Protein AF-A0AAD9G8E6-F1 (afdb_monomer_lite)

InterPro domains:
  IPR036691 Endonuclease/exonuclease/phosphatase superfamily [G3DSA:3.60.10.10] (3-146)
  IPR036691 Endonuclease/exonuclease/phosphatase superfamily [SSF56219] (20-144)
  IPR046985 Inositol 5-phosphatase [PTHR11200] (14-145)

Radius of gyration: 18.66 Å; chains: 1; bounding box: 49×34×52 Å

pLDDT: mean 82.22, std 15.63, range [43.19, 97.56]

Foldseek 3Di:
DVVCCVPPPVNVQKDFFDEDPQAFQFAQFDFPFDDDQLLLDNVLPVPPPCSCVSTYDQWDQDPVVVVRDIDGDDRHNPDGDIDGDPPPDPQRPQKAWDKDQCCPCSHPDDDDDSRDIGGPWYFPRGPHRRHSGTDIDTDIHGDDDD

Organism: NCBI:txid4793

Structure (mmCIF, N/CA/C/O backbone):
data_AF-A0AAD9G8E6-F1
#
_entry.id   AF-A0AAD9G8E6-F1
#
loop_
_atom_site.group_PDB
_atom_site.id
_atom_site.type_symbol
_atom_site.label_atom_id
_atom_site.label_alt_id
_atom_site.label_comp_id
_atom_site.label_asym_id
_atom_site.label_entity_id
_atom_site.label_seq_id
_atom_site.pdbx_PDB_ins_code
_atom_site.Cartn_x
_atom_site.Cartn_y
_atom_site.Cartn_z
_atom_site.occupancy
_atom_site.B_iso_or_equiv
_atom_site.auth_seq_id
_atom_site.auth_comp_id
_atom_site.auth_asym_id
_atom_site.auth_atom_id
_atom_site.pdbx_PDB_model_num
ATOM 1 N N . MET A 1 1 ? 8.616 7.739 4.481 1.00 86.00 1 MET A N 1
ATOM 2 C CA . MET A 1 1 ? 9.047 6.831 3.394 1.00 86.00 1 MET A CA 1
ATOM 3 C C . MET A 1 1 ? 9.853 7.534 2.328 1.00 86.00 1 MET A C 1
ATOM 5 O O . MET A 1 1 ? 10.948 7.063 2.104 1.00 86.00 1 MET A O 1
ATOM 9 N N . ALA A 1 2 ? 9.382 8.614 1.686 1.00 86.81 2 ALA A N 1
ATOM 10 C CA . ALA A 1 2 ? 10.257 9.392 0.793 1.00 86.81 2 ALA A CA 1
ATOM 11 C C . ALA A 1 2 ? 11.537 9.817 1.538 1.00 86.81 2 ALA A C 1
ATOM 13 O O . ALA A 1 2 ? 12.636 9.470 1.122 1.00 86.81 2 ALA A O 1
ATOM 14 N N . ASP A 1 3 ? 11.360 10.372 2.738 1.00 90.06 3 ASP A N 1
ATOM 15 C CA . ASP A 1 3 ? 12.468 10.718 3.630 1.00 90.06 3 ASP A CA 1
ATOM 16 C C . ASP A 1 3 ? 13.305 9.496 4.037 1.00 90.06 3 ASP A C 1
ATOM 18 O O . ASP A 1 3 ? 14.522 9.586 4.134 1.00 90.06 3 ASP A O 1
ATOM 22 N N . ASP A 1 4 ? 12.684 8.334 4.258 1.00 90.75 4 ASP A N 1
ATOM 23 C CA . ASP A 1 4 ? 13.408 7.121 4.659 1.00 90.75 4 ASP A CA 1
ATOM 24 C C . ASP A 1 4 ? 14.254 6.566 3.503 1.00 90.75 4 ASP A C 1
ATOM 26 O O . ASP A 1 4 ? 15.364 6.099 3.733 1.00 90.75 4 ASP A O 1
ATOM 30 N N . LEU A 1 5 ? 13.758 6.640 2.262 1.00 92.00 5 LEU A N 1
ATOM 31 C CA . LEU A 1 5 ? 14.514 6.270 1.062 1.00 92.00 5 LEU A CA 1
ATOM 32 C C . LEU A 1 5 ? 15.760 7.150 0.906 1.00 92.00 5 LEU A C 1
ATOM 34 O O . LEU A 1 5 ? 16.806 6.660 0.501 1.00 92.00 5 LEU A 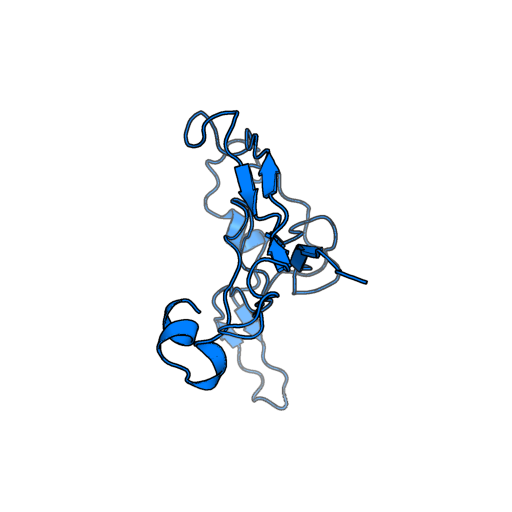O 1
ATOM 38 N N . GLU A 1 6 ? 15.676 8.429 1.264 1.00 92.12 6 GLU A N 1
ATOM 39 C CA . GLU A 1 6 ? 16.810 9.354 1.201 1.00 92.12 6 GLU A CA 1
ATOM 40 C C . GLU A 1 6 ? 17.789 9.167 2.375 1.00 92.12 6 GLU A C 1
ATOM 42 O O . GLU A 1 6 ? 19.016 9.149 2.204 1.00 92.12 6 GLU A O 1
ATOM 47 N N . ASN A 1 7 ? 17.259 8.987 3.586 1.00 94.19 7 ASN A N 1
ATOM 48 C CA . ASN A 1 7 ? 18.040 9.108 4.815 1.00 94.19 7 ASN A CA 1
ATOM 49 C C . ASN A 1 7 ? 18.499 7.772 5.406 1.00 94.19 7 ASN A C 1
ATOM 51 O O . ASN A 1 7 ? 19.506 7.747 6.112 1.00 94.19 7 ASN A O 1
ATOM 55 N N . VAL A 1 8 ? 17.831 6.654 5.110 1.00 94.12 8 VAL A N 1
ATOM 56 C CA . VAL A 1 8 ? 18.218 5.330 5.619 1.00 94.12 8 VAL A CA 1
ATOM 57 C C . VAL A 1 8 ? 19.167 4.666 4.616 1.00 94.12 8 VAL A C 1
ATOM 59 O O . VAL A 1 8 ? 18.728 4.292 3.527 1.00 94.12 8 VAL A O 1
ATOM 62 N N . PRO A 1 9 ? 20.458 4.448 4.948 1.00 90.88 9 PRO A N 1
ATOM 63 C CA . PRO A 1 9 ? 21.450 3.975 3.977 1.00 90.88 9 PRO A CA 1
ATOM 64 C C . PRO A 1 9 ? 21.063 2.678 3.257 1.00 90.88 9 PRO A C 1
ATOM 66 O O . PRO A 1 9 ? 21.278 2.555 2.055 1.00 90.88 9 PRO A O 1
ATOM 69 N N . GLY A 1 10 ? 20.436 1.734 3.968 1.00 89.94 10 GLY A N 1
ATOM 70 C CA . GLY A 1 10 ? 19.982 0.464 3.393 1.00 89.94 10 GLY A CA 1
ATOM 71 C C . GLY A 1 10 ? 18.804 0.583 2.419 1.00 89.94 10 GLY A C 1
ATOM 72 O O . GLY A 1 10 ? 18.538 -0.361 1.682 1.00 89.94 10 GLY A O 1
ATOM 73 N N . LEU A 1 11 ? 18.109 1.724 2.393 1.00 91.88 11 LEU A N 1
ATOM 74 C CA . LEU A 1 11 ? 16.921 1.949 1.568 1.00 91.88 11 LEU A CA 1
ATOM 75 C C . LEU A 1 11 ? 17.176 2.836 0.345 1.00 91.88 11 LEU A C 1
ATOM 77 O O . LEU A 1 11 ? 16.356 2.834 -0.565 1.00 91.88 11 LEU A O 1
ATOM 81 N N . ARG A 1 12 ? 18.330 3.508 0.259 1.00 89.94 12 ARG A N 1
ATOM 82 C CA . ARG A 1 12 ? 18.684 4.419 -0.851 1.00 89.94 12 ARG A CA 1
ATOM 83 C C . ARG A 1 12 ? 18.646 3.796 -2.240 1.00 89.94 12 ARG A C 1
ATOM 85 O O . ARG A 1 12 ? 18.444 4.494 -3.225 1.00 89.94 12 ARG A O 1
ATOM 92 N N . MET A 1 13 ? 18.856 2.486 -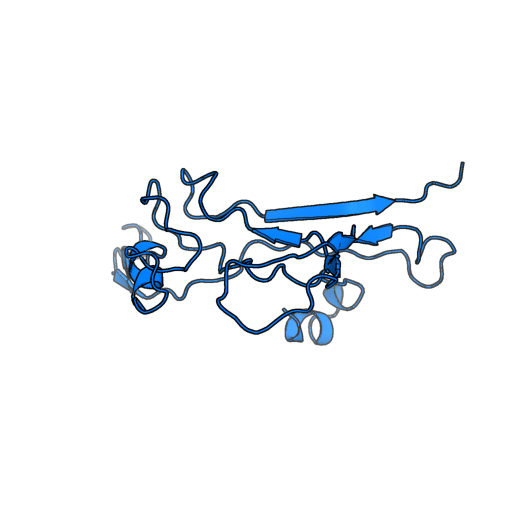2.320 1.00 88.88 13 MET A N 1
ATOM 93 C CA . MET A 1 13 ? 18.856 1.754 -3.589 1.00 88.88 13 MET A CA 1
ATOM 94 C C . MET A 1 13 ? 17.454 1.302 -4.012 1.00 88.88 13 MET A C 1
ATOM 96 O O . MET A 1 13 ? 17.278 0.807 -5.124 1.00 88.88 13 MET A O 1
ATOM 100 N N . PHE A 1 14 ? 16.469 1.427 -3.123 1.00 92.69 14 PHE A N 1
ATOM 101 C CA . PHE A 1 14 ? 15.096 1.026 -3.371 1.00 92.69 14 PHE A CA 1
ATOM 102 C C . PHE A 1 14 ? 14.275 2.185 -3.919 1.00 92.69 14 PHE A C 1
ATOM 104 O O . PHE A 1 14 ? 14.504 3.355 -3.630 1.00 92.69 14 PHE A O 1
ATOM 111 N N . ARG A 1 15 ? 13.269 1.825 -4.704 1.00 92.81 15 ARG A N 1
ATOM 112 C CA . ARG A 1 15 ? 12.233 2.715 -5.205 1.00 92.81 15 ARG A CA 1
ATOM 113 C C . ARG A 1 15 ? 10.897 2.215 -4.690 1.00 92.81 15 ARG A C 1
ATOM 115 O O . ARG A 1 15 ? 10.682 1.010 -4.555 1.00 92.81 15 ARG A O 1
ATOM 122 N N . GLU A 1 16 ? 10.000 3.144 -4.402 1.00 95.81 16 GLU A N 1
ATOM 123 C CA . GLU A 1 16 ? 8.602 2.823 -4.154 1.00 95.81 16 GLU A CA 1
ATOM 124 C C . GLU A 1 16 ? 7.783 3.255 -5.377 1.00 95.81 16 GLU A C 1
ATOM 126 O O . GLU A 1 16 ? 7.946 4.397 -5.815 1.00 95.81 16 GLU A O 1
ATOM 131 N N . PRO A 1 17 ? 6.912 2.389 -5.925 1.00 95.69 17 PRO A N 1
ATOM 132 C CA . PRO A 1 17 ? 5.999 2.783 -6.989 1.00 95.69 17 PRO A CA 1
ATOM 133 C C . PRO A 1 17 ? 5.084 3.940 -6.567 1.00 95.69 17 PRO A C 1
ATOM 135 O O . PRO A 1 17 ? 4.769 4.124 -5.381 1.00 95.69 17 PRO A O 1
ATOM 138 N N . ALA A 1 18 ? 4.597 4.703 -7.542 1.00 92.69 18 ALA A N 1
ATOM 139 C CA . ALA A 1 18 ? 3.594 5.725 -7.298 1.00 92.69 18 ALA A CA 1
ATOM 140 C C . ALA A 1 18 ? 2.297 5.070 -6.803 1.00 92.69 18 ALA A C 1
ATOM 142 O O . ALA A 1 18 ? 1.754 4.150 -7.406 1.00 92.69 18 ALA A O 1
ATOM 143 N N . LYS A 1 19 ? 1.775 5.535 -5.670 1.00 91.44 19 LYS A N 1
ATOM 144 C CA . LYS A 1 19 ? 0.532 4.991 -5.115 1.00 91.44 19 LYS A CA 1
ATOM 145 C C . LYS A 1 19 ? -0.656 5.327 -6.014 1.00 91.44 19 LYS A C 1
ATOM 147 O O . LYS A 1 19 ? -0.796 6.473 -6.447 1.00 91.44 19 LYS A O 1
ATOM 152 N N . TRP A 1 20 ? -1.553 4.360 -6.208 1.00 88.50 20 TRP A N 1
ATOM 153 C CA . TRP A 1 20 ? -2.840 4.597 -6.863 1.00 88.50 20 TRP A CA 1
ATOM 154 C C . TRP A 1 20 ? -3.644 5.696 -6.134 1.00 88.50 20 TRP A C 1
ATOM 156 O O . TRP A 1 20 ? -3.543 5.801 -4.908 1.00 88.50 20 TRP A O 1
ATOM 166 N N . PRO A 1 21 ? -4.488 6.497 -6.816 1.00 82.81 21 PRO A N 1
ATOM 167 C CA . PRO A 1 21 ? -5.257 7.572 -6.172 1.00 82.81 21 PRO A CA 1
ATOM 168 C C . PRO A 1 21 ? -6.106 7.146 -4.962 1.00 82.81 21 PRO A C 1
ATOM 170 O O . PRO A 1 21 ? -6.274 7.915 -4.014 1.00 82.81 21 PRO A O 1
ATOM 173 N N . THR A 1 22 ? -6.603 5.907 -4.965 1.00 83.56 22 THR A N 1
ATOM 174 C CA . THR A 1 22 ? -7.377 5.316 -3.861 1.00 83.56 22 THR A CA 1
ATOM 175 C C .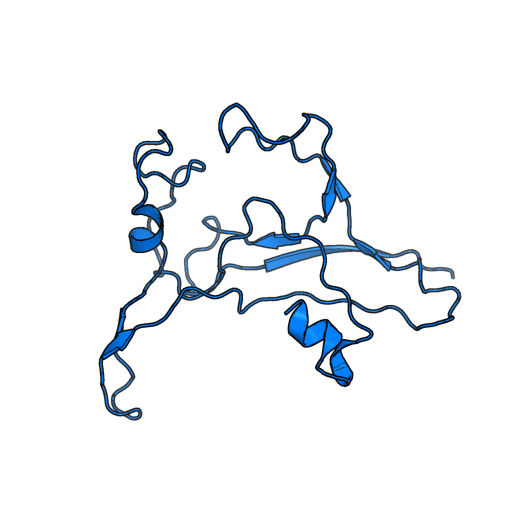 THR A 1 22 ? -6.521 4.496 -2.888 1.00 83.56 22 THR A C 1
ATOM 177 O O . THR A 1 22 ? -7.049 3.670 -2.145 1.00 83.56 22 THR A O 1
ATOM 180 N N . PHE A 1 23 ? -5.199 4.679 -2.868 1.00 89.12 23 PHE A N 1
ATOM 181 C CA . PHE A 1 23 ? -4.304 4.037 -1.901 1.00 89.12 23 PHE A CA 1
ATOM 182 C C . PHE A 1 23 ? -4.375 4.751 -0.544 1.00 89.12 23 PHE A C 1
ATOM 184 O O . PHE A 1 23 ? -3.507 5.537 -0.151 1.00 89.12 23 PHE A O 1
ATOM 191 N N . TYR A 1 24 ? -5.445 4.484 0.193 1.00 89.19 24 TYR A N 1
ATOM 192 C CA . TYR A 1 24 ? -5.648 5.028 1.533 1.00 89.19 24 TYR A CA 1
ATOM 193 C C . TYR A 1 24 ? -4.735 4.344 2.562 1.00 89.19 24 TYR A C 1
ATOM 195 O O . TYR A 1 24 ? -4.192 3.274 2.272 1.00 89.19 24 TYR A O 1
ATOM 203 N N . PRO A 1 25 ? -4.551 4.932 3.764 1.00 92.62 25 PRO A N 1
ATOM 204 C CA . PRO A 1 25 ? -3.844 4.266 4.853 1.00 92.62 25 PRO A CA 1
ATOM 205 C C . PRO A 1 25 ? -4.352 2.835 5.033 1.00 92.62 25 PRO A C 1
ATOM 207 O O . PRO A 1 25 ? -5.564 2.592 5.034 1.00 92.62 25 PRO A O 1
ATOM 210 N N . THR A 1 26 ? -3.436 1.880 5.135 1.00 94.81 26 THR A N 1
ATOM 211 C CA . THR A 1 26 ? -3.763 0.450 5.145 1.00 94.81 26 THR A CA 1
ATOM 212 C C . THR A 1 26 ? -4.102 -0.039 6.547 1.00 94.81 26 THR A C 1
ATOM 214 O O . THR A 1 26 ? -4.907 -0.954 6.678 1.00 94.81 26 THR A O 1
ATOM 217 N N . TYR A 1 27 ? -3.580 0.636 7.571 1.00 93.56 27 TYR A N 1
ATOM 218 C CA . TYR A 1 27 ? -3.771 0.392 9.000 1.00 93.56 27 TYR A CA 1
ATOM 219 C C . TYR A 1 27 ? -4.256 1.689 9.678 1.00 93.56 27 TYR A C 1
ATOM 221 O O . TYR A 1 27 ? -4.002 2.777 9.178 1.00 93.56 27 TYR A O 1
ATOM 229 N N . LYS A 1 28 ? -4.971 1.711 10.803 1.00 91.88 28 LYS A N 1
ATOM 230 C CA . LYS A 1 28 ? -5.583 0.639 11.591 1.00 91.88 28 LYS A CA 1
ATOM 231 C C . LYS A 1 28 ? -7.073 0.596 11.294 1.00 91.88 28 LYS A C 1
ATOM 233 O O . LYS A 1 28 ? -7.821 1.419 11.816 1.00 91.88 28 LYS A O 1
ATOM 238 N N . LYS A 1 29 ? -7.514 -0.297 10.416 1.00 91.69 29 LYS A N 1
ATOM 239 C CA . LYS A 1 29 ? -8.912 -0.324 9.978 1.00 91.69 29 LYS A CA 1
ATOM 240 C C . LYS A 1 29 ? -9.806 -1.098 10.943 1.00 91.69 29 LYS A C 1
ATOM 242 O O . LYS A 1 29 ? -9.373 -2.042 11.599 1.00 91.69 29 LYS A O 1
ATOM 247 N N . ILE A 1 30 ? -11.076 -0.715 11.003 1.00 91.25 30 ILE A N 1
ATOM 248 C CA . ILE A 1 30 ? -12.111 -1.467 11.711 1.00 91.25 30 ILE A CA 1
ATOM 249 C C . ILE A 1 30 ? -12.373 -2.760 10.927 1.00 91.25 30 ILE A C 1
ATOM 251 O O . ILE A 1 30 ? -12.683 -2.732 9.727 1.00 91.25 30 ILE A O 1
ATOM 255 N N . LYS A 1 31 ? -12.227 -3.900 11.609 1.00 91.44 31 LYS A N 1
ATOM 256 C CA . LYS A 1 31 ? -12.508 -5.230 11.051 1.00 91.44 31 LYS A CA 1
ATOM 257 C C . LYS A 1 31 ? -14.003 -5.381 10.785 1.00 91.44 31 LYS A C 1
ATOM 259 O O . LYS A 1 31 ? -14.821 -4.864 11.538 1.00 91.44 31 LYS A O 1
ATOM 264 N N . CYS A 1 32 ? -14.355 -6.088 9.716 1.00 88.56 32 CYS A N 1
ATOM 265 C CA . CYS A 1 32 ? -15.736 -6.356 9.302 1.00 88.56 32 CYS A CA 1
ATOM 266 C C . CYS A 1 32 ? -16.611 -5.097 9.114 1.00 88.56 32 CYS A C 1
ATOM 268 O O . CYS A 1 32 ? -17.835 -5.201 9.107 1.00 88.56 32 CYS A O 1
ATOM 270 N N . ARG A 1 33 ? -16.006 -3.911 8.941 1.00 86.19 33 ARG A N 1
ATOM 271 C CA . ARG A 1 33 ? -16.723 -2.650 8.679 1.00 86.19 33 ARG A CA 1
ATOM 272 C C . ARG A 1 33 ? -17.569 -2.729 7.411 1.00 86.19 33 ARG A C 1
ATOM 274 O O . ARG A 1 33 ? -17.240 -3.497 6.513 1.00 86.19 33 ARG A O 1
ATOM 281 N N . SER A 1 34 ? -18.591 -1.889 7.274 1.00 82.00 34 SER A N 1
ATOM 282 C CA . SER A 1 34 ? -19.372 -1.766 6.034 1.00 82.00 34 SER A CA 1
ATOM 283 C C . SER A 1 34 ? -18.523 -1.258 4.862 1.00 82.00 34 SER A C 1
ATOM 285 O O . SER A 1 34 ? -17.553 -0.529 5.058 1.00 82.00 34 SER A O 1
ATOM 287 N N . LYS A 1 35 ? -18.874 -1.667 3.635 1.00 78.12 35 LYS A N 1
ATOM 288 C CA . LYS A 1 35 ? -18.237 -1.154 2.416 1.00 78.12 35 LYS A CA 1
ATOM 289 C C . LYS A 1 35 ? -18.645 0.306 2.276 1.00 78.12 35 LYS A C 1
ATOM 291 O O . LYS A 1 35 ? -19.837 0.599 2.368 1.00 78.12 35 LYS A O 1
ATOM 296 N N . LEU A 1 36 ? -17.686 1.203 2.073 1.00 68.31 36 LEU A N 1
ATOM 297 C CA . LEU A 1 36 ? -18.026 2.588 1.790 1.00 68.31 36 LEU A CA 1
ATOM 298 C C . LEU A 1 36 ? -18.308 2.756 0.292 1.00 68.31 36 LEU A C 1
ATOM 300 O O . LEU A 1 36 ? -17.684 2.085 -0.536 1.00 68.31 36 LEU A O 1
ATOM 304 N N . PRO A 1 37 ? -19.230 3.654 -0.092 1.00 58.91 37 PRO A N 1
ATOM 305 C CA . PRO A 1 37 ? -19.305 4.121 -1.468 1.00 58.91 37 PRO A CA 1
ATOM 306 C C . PRO A 1 37 ? -17.950 4.706 -1.888 1.00 58.91 37 PRO A C 1
ATOM 308 O O . PRO A 1 37 ? -17.287 5.379 -1.096 1.00 58.91 37 PRO A O 1
ATOM 311 N N . LEU A 1 38 ? -17.551 4.475 -3.145 1.00 52.28 38 LEU A N 1
ATOM 312 C CA . LEU A 1 38 ? -16.267 4.921 -3.719 1.00 52.28 38 LEU A CA 1
ATOM 313 C C . LEU A 1 38 ? -15.995 6.428 -3.530 1.00 52.28 38 LEU A C 1
ATOM 315 O O . LEU A 1 38 ? -14.839 6.838 -3.515 1.00 52.28 38 LEU A O 1
ATOM 319 N N . SER A 1 39 ? -17.038 7.235 -3.308 1.00 51.56 39 SER A N 1
ATOM 320 C CA . SER A 1 39 ? -16.955 8.671 -3.025 1.00 51.56 39 SER A CA 1
ATOM 321 C C . SER A 1 39 ? -16.403 9.022 -1.633 1.00 51.56 39 SER A C 1
ATOM 323 O O . SER A 1 39 ? -16.402 10.198 -1.279 1.00 51.56 39 SER A O 1
ATOM 325 N N . GLY A 1 40 ? -16.041 8.040 -0.796 1.00 48.22 40 GLY A N 1
ATOM 326 C CA . GLY A 1 40 ? -15.608 8.295 0.583 1.00 48.22 40 GLY A CA 1
ATOM 327 C C . GLY A 1 40 ? -16.694 8.981 1.414 1.00 48.22 40 GLY A C 1
ATOM 328 O O . GLY A 1 40 ? -16.397 9.827 2.239 1.00 48.22 40 GLY A O 1
ATOM 329 N N . SER A 1 41 ? -17.964 8.676 1.152 1.00 45.31 41 SER A N 1
ATOM 330 C CA . SER A 1 41 ? -19.102 9.271 1.848 1.00 45.31 41 SER A CA 1
ATOM 331 C C . SER A 1 41 ? -20.201 8.228 1.938 1.00 45.31 41 SER A C 1
ATOM 333 O O . SER A 1 41 ? -20.526 7.611 0.925 1.00 45.31 41 SER A O 1
ATOM 335 N N . VAL A 1 42 ? -20.787 8.028 3.122 1.00 43.69 42 VAL A N 1
ATOM 336 C CA . VAL A 1 42 ? -21.887 7.059 3.305 1.00 43.69 42 VAL A CA 1
ATOM 337 C C . VAL A 1 42 ? -23.120 7.417 2.459 1.00 43.69 42 VAL A C 1
ATOM 339 O O . VAL A 1 42 ? -23.957 6.556 2.209 1.00 43.69 42 VAL A O 1
ATOM 342 N N . THR A 1 43 ? -23.209 8.662 1.976 1.00 43.19 43 THR A N 1
ATOM 343 C CA . THR A 1 43 ? -24.298 9.191 1.142 1.00 43.19 43 THR A CA 1
ATOM 344 C C . THR A 1 43 ? -23.967 9.236 -0.353 1.00 43.19 43 THR A C 1
ATOM 346 O O . THR A 1 43 ? -24.821 9.627 -1.144 1.00 43.19 43 THR A O 1
ATOM 349 N N . GLY A 1 44 ? -22.749 8.871 -0.776 1.00 44.09 44 GLY A N 1
ATOM 350 C CA . GLY A 1 44 ? -22.351 8.918 -2.190 1.00 44.09 44 GLY A CA 1
ATOM 351 C C . GLY A 1 44 ? -22.049 10.324 -2.736 1.00 44.09 44 GLY A C 1
ATOM 352 O O . GLY A 1 44 ? -21.711 10.458 -3.909 1.00 44.09 44 GLY A O 1
ATOM 353 N N . THR A 1 45 ? -22.162 11.377 -1.914 1.00 51.53 45 THR A N 1
ATOM 354 C CA . THR A 1 45 ? -22.093 12.784 -2.362 1.00 51.53 45 THR A CA 1
ATOM 355 C C . THR A 1 45 ? -20.722 13.438 -2.178 1.00 51.53 45 THR A C 1
ATOM 357 O O . THR A 1 45 ? -20.530 14.580 -2.587 1.00 51.53 45 THR A O 1
ATOM 360 N N . GLY A 1 46 ? -19.772 12.752 -1.532 1.00 52.44 46 GLY A N 1
ATOM 361 C CA . GLY A 1 46 ? -18.432 13.282 -1.234 1.00 52.44 46 GLY A CA 1
ATOM 362 C C . GLY A 1 46 ? -18.400 14.408 -0.188 1.00 52.44 46 GLY A C 1
ATOM 363 O O . GLY A 1 46 ? -17.336 14.959 0.072 1.00 52.44 46 GLY A O 1
ATOM 364 N N . GLN A 1 47 ? -19.540 14.752 0.425 1.00 53.97 47 GLN A N 1
ATOM 365 C CA . GLN A 1 47 ? -19.631 15.804 1.450 1.00 53.97 47 GLN A CA 1
ATOM 366 C C . GLN A 1 47 ? -19.420 15.301 2.878 1.00 53.97 47 GLN A C 1
ATOM 368 O O . GLN A 1 47 ? -19.205 16.097 3.792 1.00 53.97 47 GLN A O 1
ATOM 373 N N . ASP A 1 48 ? -19.481 13.989 3.084 1.00 59.09 48 ASP A N 1
ATOM 374 C CA . ASP A 1 48 ? -19.204 13.419 4.393 1.00 59.09 48 ASP A CA 1
ATOM 375 C C . ASP A 1 48 ? -17.692 13.337 4.631 1.00 59.09 48 ASP A C 1
ATOM 377 O O . ASP A 1 48 ? -17.000 12.457 4.124 1.00 59.09 48 ASP A O 1
ATOM 381 N N . THR A 1 49 ? -17.178 14.266 5.432 1.00 63.38 49 THR A N 1
ATOM 382 C CA . THR A 1 49 ? -15.770 14.314 5.843 1.00 63.38 49 THR A CA 1
ATOM 383 C C . THR A 1 49 ? -15.436 13.316 6.954 1.00 63.38 49 THR A C 1
ATOM 385 O O . THR A 1 49 ? -14.264 13.155 7.296 1.00 63.38 49 THR A O 1
ATOM 388 N N . ARG A 1 50 ? -16.434 12.620 7.521 1.00 73.38 50 ARG A N 1
ATOM 389 C CA . ARG A 1 50 ? -16.268 11.706 8.663 1.00 73.38 50 ARG A CA 1
ATOM 390 C C . ARG A 1 50 ? -16.045 10.254 8.262 1.00 73.38 50 ARG A C 1
ATOM 392 O O . ARG A 1 50 ? -15.843 9.417 9.136 1.00 73.38 50 ARG A O 1
ATOM 399 N N . TRP A 1 51 ? -15.993 9.933 6.970 1.00 75.50 51 TRP A N 1
ATOM 400 C CA . TRP A 1 51 ? -15.768 8.566 6.481 1.00 75.50 51 TRP A CA 1
ATOM 401 C C . TRP A 1 51 ? -14.556 7.876 7.123 1.00 75.50 51 TRP A C 1
ATOM 403 O O . TRP A 1 51 ? -14.600 6.680 7.407 1.00 75.50 51 TRP A O 1
ATOM 413 N N . ALA A 1 52 ? -13.492 8.629 7.417 1.00 80.31 52 ALA A N 1
ATOM 414 C CA . ALA A 1 52 ? -12.298 8.101 8.063 1.00 80.31 52 ALA A CA 1
ATOM 415 C C . ALA A 1 52 ? -12.606 7.516 9.456 1.00 80.31 52 ALA A C 1
ATOM 417 O O . ALA A 1 52 ? -12.042 6.486 9.813 1.00 80.31 52 ALA A O 1
ATOM 418 N N . GLN A 1 53 ? -13.549 8.099 10.203 1.00 81.75 53 GLN A N 1
ATOM 419 C CA . GLN A 1 53 ? -13.992 7.599 11.513 1.00 81.75 53 GLN A CA 1
ATOM 420 C C . GLN A 1 53 ? -14.755 6.270 11.397 1.00 81.75 53 GLN A C 1
ATOM 422 O O . GLN A 1 53 ? -14.761 5.471 12.328 1.00 81.75 53 GLN A O 1
ATOM 427 N N . HIS A 1 54 ? -15.367 6.002 10.240 1.00 82.56 54 HIS A N 1
ATOM 428 C CA . HIS A 1 54 ? -16.042 4.735 9.951 1.00 82.56 54 HIS A CA 1
ATOM 429 C C . HIS A 1 54 ? -15.094 3.652 9.414 1.00 82.56 54 HIS A C 1
ATOM 431 O O . HIS A 1 54 ? -15.430 2.466 9.433 1.00 82.56 54 HIS A O 1
ATOM 437 N N . VAL A 1 55 ? -13.910 4.038 8.927 1.00 87.62 55 VAL A N 1
ATOM 438 C CA . VAL A 1 55 ? -12.913 3.109 8.373 1.00 87.62 55 VAL A CA 1
ATOM 439 C C . VAL A 1 55 ? -11.847 2.749 9.383 1.00 87.62 55 VAL A C 1
ATOM 441 O O . VAL A 1 55 ? -11.429 1.592 9.422 1.00 87.62 55 VAL A O 1
ATOM 444 N N . TYR A 1 56 ? -11.393 3.717 10.172 1.00 90.56 56 TYR A N 1
ATOM 445 C CA . TYR A 1 56 ? -10.211 3.588 11.003 1.00 90.56 56 TYR A CA 1
ATOM 446 C C . TYR A 1 56 ? -10.549 3.581 12.485 1.00 90.56 56 TYR A C 1
ATOM 448 O O . TYR A 1 56 ? -11.335 4.383 12.976 1.00 90.56 56 TYR A O 1
ATOM 456 N N . GLN A 1 57 ? -9.885 2.688 13.210 1.00 91.12 57 GLN A N 1
ATOM 457 C CA . GLN A 1 57 ? -9.884 2.679 14.658 1.00 91.12 57 GLN A CA 1
ATOM 458 C 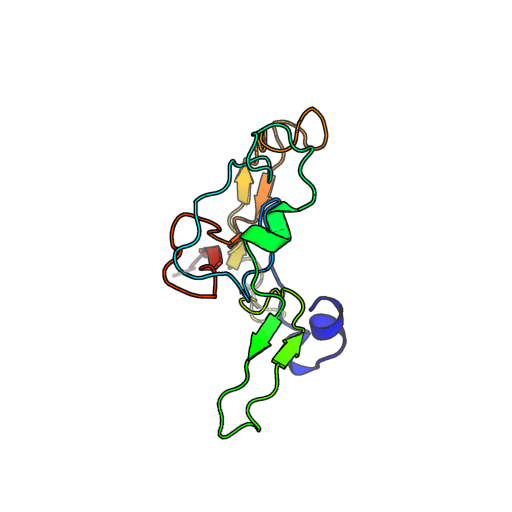C . GLN A 1 57 ? -8.803 3.643 15.156 1.00 91.12 57 GLN A C 1
ATOM 460 O O . GLN A 1 57 ? -7.627 3.284 15.251 1.00 91.12 57 GLN A O 1
ATOM 465 N N . THR A 1 58 ? -9.214 4.866 15.478 1.00 89.00 58 THR A N 1
ATOM 466 C CA . THR A 1 58 ? -8.326 5.902 16.021 1.00 89.00 58 THR A CA 1
ATOM 467 C C . THR A 1 58 ? -8.103 5.758 17.520 1.00 89.00 58 THR A C 1
ATOM 469 O O . THR A 1 58 ? -7.062 6.171 18.012 1.00 89.00 58 THR A O 1
ATOM 472 N N . GLU A 1 59 ? -9.017 5.108 18.241 1.00 90.25 59 GLU A N 1
ATOM 473 C CA . GLU A 1 59 ? -8.878 4.808 19.667 1.00 90.25 59 GLU A CA 1
ATOM 474 C C . GLU A 1 59 ? -8.747 3.302 19.894 1.00 90.25 59 GLU A C 1
ATOM 476 O O . GLU A 1 59 ? -9.592 2.496 19.492 1.00 90.25 59 GLU A O 1
ATOM 481 N N . TYR A 1 60 ? -7.663 2.900 20.551 1.00 85.00 60 TYR A N 1
ATOM 482 C CA . TYR A 1 60 ? -7.361 1.501 20.811 1.00 85.00 60 TYR A CA 1
ATOM 483 C C . TYR A 1 60 ? -6.992 1.281 22.271 1.00 85.00 60 TYR A C 1
ATOM 485 O O . TYR A 1 60 ? -6.073 1.909 22.797 1.00 85.00 60 TYR A O 1
ATOM 493 N N . ARG A 1 61 ? -7.674 0.328 22.909 1.00 89.06 61 ARG A N 1
ATOM 494 C CA . ARG A 1 61 ? -7.306 -0.147 24.238 1.00 89.06 61 ARG A CA 1
ATOM 495 C C . ARG A 1 61 ? -6.156 -1.136 24.127 1.00 89.06 61 ARG A C 1
ATOM 497 O O . ARG A 1 61 ? -6.284 -2.187 23.503 1.00 89.06 61 ARG A O 1
ATOM 504 N N . GLU A 1 62 ? -5.029 -0.792 24.733 1.00 90.44 62 GLU A N 1
ATOM 505 C CA . GLU A 1 62 ? -3.874 -1.673 24.795 1.00 90.44 62 GLU A CA 1
ATOM 506 C C . GLU A 1 62 ? -4.218 -2.952 25.575 1.00 90.44 62 GLU A C 1
ATOM 508 O O . GLU A 1 62 ? -5.019 -2.907 26.513 1.00 90.44 62 GLU A O 1
ATOM 513 N N . PRO A 1 63 ? -3.626 -4.106 25.219 1.00 89.94 63 PRO A N 1
ATOM 514 C CA . PRO A 1 63 ? -3.771 -5.317 26.012 1.00 89.94 63 PRO A CA 1
ATOM 515 C C . PRO A 1 63 ? -3.346 -5.078 27.465 1.00 89.94 63 PRO A C 1
ATOM 517 O O . PRO A 1 63 ? -2.475 -4.246 27.733 1.00 89.94 63 PRO A O 1
ATOM 520 N N . PHE A 1 64 ? -3.919 -5.832 28.408 1.00 93.75 64 PHE A N 1
ATOM 521 C CA . PHE A 1 64 ? -3.651 -5.639 29.840 1.00 93.75 64 PHE A CA 1
ATOM 522 C C . PHE A 1 64 ? -2.150 -5.708 30.173 1.00 93.75 64 PHE A C 1
ATOM 524 O O . PHE A 1 64 ? -1.652 -4.894 30.944 1.00 93.75 64 PHE A O 1
ATOM 531 N N . TYR A 1 65 ? -1.405 -6.598 29.508 1.00 92.94 65 TYR A N 1
ATOM 532 C CA . TYR A 1 65 ? 0.040 -6.765 29.695 1.00 92.94 65 TYR A CA 1
ATOM 533 C C . TYR A 1 65 ? 0.881 -5.589 29.160 1.00 92.94 65 TYR A C 1
ATOM 535 O O . TYR A 1 65 ? 2.075 -5.519 29.426 1.00 92.94 65 TYR A O 1
ATOM 543 N N . LYS A 1 66 ? 0.270 -4.650 28.421 1.00 91.00 66 LYS A N 1
ATOM 544 C CA . LYS A 1 66 ? 0.863 -3.366 28.003 1.00 91.00 66 LYS A CA 1
ATOM 545 C C . LYS A 1 66 ? 0.343 -2.180 28.832 1.00 91.00 66 LYS A C 1
ATOM 547 O O . LYS A 1 66 ? 0.550 -1.031 28.461 1.00 91.00 66 LYS A O 1
ATOM 552 N N . GLY A 1 67 ? -0.348 -2.444 29.944 1.00 92.75 67 GLY A N 1
ATOM 553 C CA . GLY A 1 67 ? -0.886 -1.431 30.855 1.00 92.75 67 GLY A CA 1
ATOM 554 C C . GLY A 1 67 ? -2.367 -1.101 30.653 1.00 92.75 67 GLY A C 1
ATOM 555 O O . GLY A 1 67 ? -2.898 -0.280 31.396 1.00 92.75 67 GLY A O 1
ATOM 556 N N . GLY A 1 68 ? -3.051 -1.714 29.677 1.00 90.50 68 GLY A N 1
ATOM 557 C CA . GLY A 1 68 ? -4.514 -1.629 29.549 1.00 90.50 68 GLY A CA 1
ATOM 558 C C . GLY A 1 68 ? -5.085 -0.249 29.191 1.00 90.50 68 GLY A C 1
ATOM 559 O O . GLY A 1 68 ? -6.305 -0.070 29.262 1.00 90.50 68 GLY A O 1
ATOM 560 N N . ARG A 1 69 ? -4.226 0.723 28.851 1.00 93.31 69 ARG A N 1
ATOM 561 C CA . ARG A 1 69 ? -4.595 2.125 28.604 1.00 93.31 69 ARG A CA 1
ATOM 562 C C . ARG A 1 69 ? -5.250 2.289 27.237 1.00 93.31 69 ARG A C 1
ATOM 564 O O . ARG A 1 69 ? -4.935 1.563 26.296 1.00 93.31 69 ARG A O 1
ATOM 571 N N . VAL A 1 70 ? -6.138 3.270 27.115 1.00 92.31 70 VAL A N 1
ATOM 572 C CA . VAL A 1 70 ? -6.636 3.718 25.809 1.00 92.31 70 VAL A CA 1
ATOM 573 C C . VAL A 1 70 ? -5.589 4.639 25.191 1.00 92.31 70 VAL A C 1
ATOM 575 O O . VAL A 1 70 ? -5.060 5.528 25.859 1.00 92.31 70 VAL A O 1
ATOM 578 N N . ARG A 1 71 ? -5.244 4.383 23.931 1.00 89.25 71 ARG A N 1
ATOM 579 C CA . ARG A 1 71 ? -4.297 5.173 23.149 1.00 89.25 71 ARG A CA 1
ATOM 580 C C . ARG A 1 71 ? -4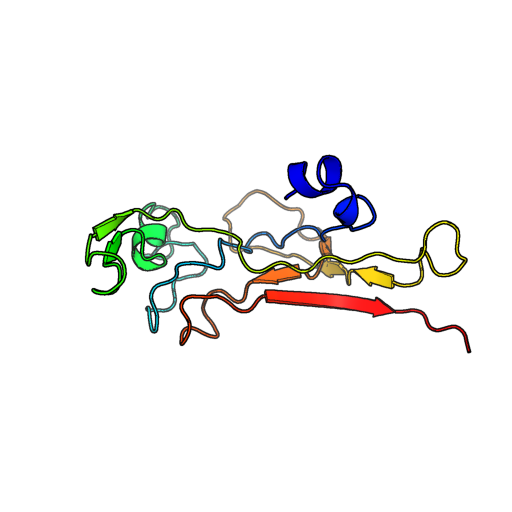.938 5.620 21.853 1.00 89.25 71 ARG A C 1
ATOM 582 O O . ARG A 1 71 ? -5.605 4.830 21.183 1.00 89.25 71 ARG A O 1
ATOM 589 N N . GLU A 1 72 ? -4.625 6.846 21.473 1.00 90.06 72 GLU A N 1
ATOM 590 C CA . GLU A 1 72 ? -4.917 7.355 20.144 1.00 90.06 72 GLU A CA 1
ATOM 591 C C . GLU A 1 72 ? -3.866 6.863 19.143 1.00 90.06 72 GLU A C 1
ATOM 593 O O . GLU A 1 72 ? -2.672 6.747 19.450 1.00 90.06 72 GLU A O 1
ATOM 598 N N . ARG A 1 73 ? -4.315 6.522 17.938 1.00 85.06 73 ARG A N 1
ATOM 599 C CA . ARG A 1 73 ? -3.482 6.076 16.825 1.00 85.06 73 ARG A CA 1
ATOM 600 C C . ARG A 1 73 ? -3.937 6.756 15.544 1.00 85.06 73 ARG A C 1
ATOM 602 O O . ARG A 1 73 ? -5.115 6.751 15.203 1.00 85.06 73 ARG A O 1
ATOM 609 N N . VAL A 1 74 ? -2.965 7.288 14.813 1.00 88.25 74 VAL A N 1
ATOM 610 C CA . VAL A 1 74 ? -3.186 7.864 13.486 1.00 88.25 74 VAL A CA 1
ATOM 611 C C . VAL A 1 74 ? -3.183 6.732 12.451 1.00 88.25 74 VAL A C 1
ATOM 613 O O . VAL A 1 74 ? -2.314 5.855 12.531 1.00 88.25 74 VAL A O 1
ATOM 616 N N . PRO A 1 75 ? -4.121 6.717 11.486 1.00 91.31 75 PRO A N 1
ATOM 617 C CA . PRO A 1 75 ? -4.056 5.811 10.346 1.00 91.31 75 PRO A CA 1
ATOM 618 C C . PRO A 1 75 ? -2.710 5.914 9.619 1.00 91.31 75 PRO A C 1
ATOM 620 O O . PRO A 1 75 ? -2.214 7.009 9.364 1.00 91.31 75 PRO A O 1
ATOM 623 N N . GLY A 1 76 ? -2.118 4.774 9.279 1.00 91.94 76 GLY A N 1
ATOM 624 C CA . GLY A 1 76 ? -0.792 4.678 8.687 1.00 91.94 76 GLY A CA 1
ATOM 625 C C . GLY A 1 76 ? -0.745 3.793 7.445 1.00 91.94 76 GLY A C 1
ATOM 626 O O . GLY A 1 76 ? -1.514 2.845 7.281 1.00 91.94 76 GLY A O 1
ATOM 627 N N . TRP A 1 77 ? 0.213 4.094 6.572 1.00 95.00 77 TRP A N 1
ATOM 628 C CA . TRP A 1 77 ? 0.609 3.250 5.443 1.00 95.00 77 TRP A CA 1
ATOM 629 C C . TRP A 1 77 ? 1.727 2.305 5.885 1.00 95.00 77 TRP A C 1
ATOM 631 O O . TRP A 1 77 ? 2.894 2.506 5.536 1.00 95.00 77 TRP A O 1
ATOM 641 N N . CYS A 1 78 ? 1.365 1.330 6.718 1.00 94.06 78 CYS A N 1
ATOM 642 C CA . CYS A 1 78 ? 2.300 0.362 7.292 1.00 94.06 78 CYS A CA 1
ATOM 643 C C . CYS A 1 78 ? 2.715 -0.721 6.287 1.00 94.06 78 CYS A C 1
ATOM 645 O O . CYS A 1 78 ? 3.807 -1.264 6.401 1.00 94.06 78 CYS A O 1
ATOM 647 N N . ASP A 1 79 ? 1.867 -1.002 5.297 1.00 96.69 79 ASP A N 1
ATOM 648 C CA . ASP A 1 79 ? 2.068 -2.069 4.317 1.00 96.69 79 ASP A CA 1
ATOM 649 C C . ASP A 1 79 ? 2.580 -1.464 3.007 1.00 96.69 79 ASP A C 1
ATOM 651 O O . ASP A 1 79 ? 1.913 -0.611 2.413 1.00 96.69 79 ASP A O 1
ATOM 655 N N . ARG A 1 80 ? 3.797 -1.842 2.592 1.00 95.75 80 ARG A N 1
ATOM 656 C CA . ARG A 1 80 ? 4.548 -1.178 1.515 1.00 95.75 80 ARG A CA 1
ATOM 657 C C . ARG A 1 80 ? 5.288 -2.185 0.649 1.00 95.75 80 ARG A C 1
ATOM 659 O O . ARG A 1 80 ? 5.809 -3.169 1.163 1.00 95.75 80 ARG A O 1
ATOM 666 N N . ILE A 1 81 ? 5.376 -1.899 -0.647 1.00 97.56 81 ILE A N 1
ATOM 667 C CA . ILE A 1 81 ? 6.178 -2.674 -1.597 1.00 97.56 81 ILE A CA 1
ATOM 668 C C . ILE A 1 81 ? 7.246 -1.749 -2.165 1.00 97.56 81 ILE A C 1
ATOM 670 O O . ILE A 1 81 ? 6.931 -0.709 -2.741 1.00 97.56 81 ILE A O 1
ATOM 674 N N . LEU A 1 82 ? 8.506 -2.130 -1.983 1.00 95.81 82 LEU A N 1
ATOM 675 C CA . LEU A 1 82 ? 9.659 -1.442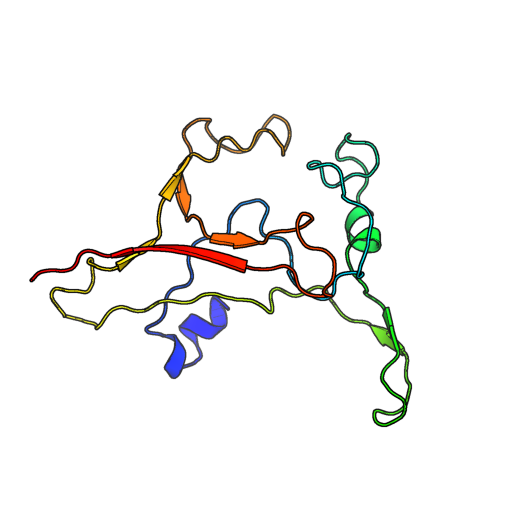 -2.548 1.00 95.81 82 LEU A CA 1
ATOM 676 C C . LEU A 1 82 ? 10.412 -2.404 -3.457 1.00 95.81 82 LEU A C 1
ATOM 678 O O . LEU A 1 82 ? 10.408 -3.612 -3.224 1.00 95.81 82 LEU A O 1
ATOM 682 N N . PHE A 1 83 ? 11.082 -1.869 -4.467 1.00 93.69 83 PHE A N 1
ATOM 683 C CA . PHE A 1 83 ? 11.840 -2.665 -5.422 1.00 93.69 83 PHE A CA 1
ATOM 684 C C . PHE A 1 83 ? 13.174 -2.002 -5.747 1.00 93.69 83 PHE A C 1
ATOM 686 O O . PHE A 1 83 ? 13.303 -0.778 -5.739 1.00 93.69 83 PHE A O 1
ATOM 693 N N . CYS A 1 84 ? 14.177 -2.818 -6.045 1.00 91.00 84 CYS A N 1
ATOM 694 C CA . CYS A 1 84 ? 15.457 -2.364 -6.559 1.00 91.00 84 CYS A CA 1
ATOM 695 C C . CYS A 1 84 ? 15.958 -3.355 -7.607 1.00 91.00 84 CYS A C 1
ATOM 697 O O . CYS A 1 84 ? 15.757 -4.563 -7.489 1.00 91.00 84 CYS A O 1
ATOM 699 N N . SER A 1 85 ? 16.619 -2.827 -8.629 1.00 87.62 85 SER A N 1
ATOM 700 C CA . SER A 1 85 ? 17.375 -3.624 -9.591 1.00 87.62 85 SER A CA 1
ATOM 701 C C . SER A 1 85 ? 18.859 -3.466 -9.279 1.00 87.62 85 SER A C 1
ATOM 703 O O . SER A 1 85 ? 19.267 -2.470 -8.674 1.00 87.62 85 SER A O 1
ATOM 705 N N . ARG A 1 86 ? 19.690 -4.431 -9.690 1.00 82.88 86 ARG A N 1
ATOM 706 C CA . ARG A 1 86 ? 21.143 -4.318 -9.506 1.00 82.88 86 ARG A CA 1
ATOM 707 C C . ARG A 1 86 ? 21.659 -3.042 -10.195 1.00 82.88 86 ARG A C 1
ATOM 709 O O . ARG A 1 86 ? 21.463 -2.912 -11.408 1.00 82.88 86 ARG A O 1
ATOM 716 N N . PRO A 1 87 ? 22.321 -2.130 -9.461 1.00 75.00 87 PRO A N 1
ATOM 717 C CA . PRO A 1 87 ? 22.857 -0.899 -10.032 1.00 75.00 87 PRO A CA 1
ATOM 718 C C . PRO A 1 87 ? 23.898 -1.212 -11.102 1.00 75.00 87 PRO A C 1
ATOM 720 O O . PRO A 1 87 ? 24.646 -2.179 -10.954 1.00 75.00 87 PRO A O 1
ATOM 723 N N . ASN A 1 88 ? 23.967 -0.385 -12.148 1.00 72.31 88 ASN A N 1
ATOM 724 C CA . ASN A 1 88 ? 24.966 -0.492 -13.221 1.00 72.31 88 ASN A CA 1
ATOM 725 C C . ASN A 1 88 ? 25.007 -1.871 -13.904 1.00 72.31 88 ASN A C 1
ATOM 727 O O . ASN A 1 88 ? 26.043 -2.291 -14.415 1.00 72.31 88 ASN A O 1
ATOM 731 N N . SER A 1 89 ? 23.889 -2.597 -13.883 1.00 75.69 89 SER A N 1
ATOM 732 C CA . SER A 1 89 ? 23.744 -3.870 -14.579 1.00 75.69 89 SER A CA 1
ATOM 733 C C . SER A 1 89 ? 22.825 -3.701 -15.781 1.00 75.69 89 SER A C 1
ATOM 735 O O . SER A 1 89 ? 21.919 -2.869 -15.758 1.00 75.69 89 SER A O 1
ATOM 737 N N . VAL A 1 90 ? 23.000 -4.550 -16.794 1.00 75.00 90 VAL A N 1
ATOM 738 C CA . VAL A 1 90 ? 22.096 -4.628 -17.957 1.00 75.00 90 VAL A CA 1
ATOM 739 C C . VAL A 1 90 ? 20.641 -4.933 -17.573 1.00 75.00 90 VAL A C 1
ATOM 741 O O . VAL A 1 90 ? 19.752 -4.788 -18.393 1.00 75.00 90 VAL A O 1
ATOM 744 N N . TRP A 1 91 ? 20.398 -5.328 -16.319 1.00 74.88 91 TRP A N 1
ATOM 745 C CA . TRP A 1 91 ? 19.095 -5.694 -15.769 1.00 74.88 91 TRP A CA 1
ATOM 746 C C . TRP A 1 91 ? 18.378 -4.536 -15.067 1.00 74.88 91 TRP A C 1
ATOM 748 O O . TRP A 1 91 ? 17.321 -4.744 -14.472 1.00 74.88 91 TRP A O 1
ATOM 758 N N . MET A 1 92 ? 18.962 -3.333 -15.058 1.00 74.75 92 MET A N 1
ATOM 759 C CA . MET A 1 92 ? 18.413 -2.186 -14.328 1.00 74.75 92 MET A CA 1
ATOM 760 C C . MET A 1 92 ? 16.999 -1.818 -14.802 1.00 74.75 92 MET A C 1
ATOM 762 O O . MET A 1 92 ? 16.140 -1.509 -13.974 1.00 74.75 92 MET A O 1
ATOM 766 N N . GLU A 1 93 ? 16.769 -1.934 -16.108 1.00 77.94 93 GLU A N 1
ATOM 767 C CA . GLU A 1 93 ? 15.511 -1.633 -16.804 1.00 77.94 93 GLU A CA 1
ATOM 768 C C . GLU A 1 93 ? 14.634 -2.878 -16.999 1.00 77.94 93 GLU A C 1
ATOM 770 O O . GLU A 1 93 ? 13.527 -2.797 -17.509 1.00 77.94 93 GLU A O 1
ATOM 775 N N . ASN A 1 94 ? 15.088 -4.054 -16.560 1.00 87.31 94 ASN A N 1
ATOM 776 C CA . ASN A 1 94 ? 14.348 -5.289 -16.804 1.00 87.31 94 ASN A CA 1
ATOM 777 C C . ASN A 1 94 ? 13.170 -5.477 -15.855 1.00 87.31 94 ASN A C 1
ATOM 779 O O . ASN A 1 94 ? 12.325 -6.318 -16.136 1.00 87.31 94 ASN A O 1
ATOM 783 N N . LEU A 1 95 ? 13.135 -4.761 -14.730 1.00 90.38 95 LEU A N 1
ATOM 784 C CA . LEU A 1 95 ? 12.036 -4.804 -13.771 1.00 90.38 95 LEU A CA 1
ATOM 785 C C . LEU A 1 95 ? 11.357 -3.438 -13.721 1.00 90.38 95 LEU A C 1
ATOM 787 O O . LEU A 1 95 ? 11.861 -2.502 -13.093 1.00 90.38 95 LEU A O 1
ATOM 791 N N . GLU A 1 96 ? 10.195 -3.356 -14.352 1.00 92.12 96 GLU A N 1
ATOM 792 C CA . GLU A 1 96 ? 9.376 -2.150 -14.405 1.00 92.12 96 GLU A CA 1
ATOM 793 C C . GLU A 1 96 ? 8.056 -2.370 -13.674 1.00 92.12 96 GLU A C 1
ATOM 795 O O . GLU A 1 96 ? 7.542 -3.486 -13.601 1.00 92.12 96 GLU A O 1
ATOM 800 N N . VAL A 1 97 ? 7.494 -1.306 -13.108 1.00 95.25 97 VAL A N 1
ATOM 801 C CA . VAL A 1 97 ? 6.158 -1.373 -12.510 1.00 95.25 97 VAL A CA 1
ATOM 802 C C . VAL A 1 97 ? 5.130 -1.370 -13.634 1.00 95.25 97 VAL A C 1
ATOM 804 O O . VAL A 1 97 ? 5.195 -0.519 -14.520 1.00 95.25 97 VAL A O 1
ATOM 807 N N . GLU A 1 98 ? 4.165 -2.287 -13.583 1.00 95.75 98 GLU A N 1
ATOM 808 C CA . GLU A 1 98 ? 3.068 -2.306 -14.550 1.00 95.75 98 GLU A CA 1
ATOM 809 C C . GLU A 1 98 ? 2.293 -0.983 -14.497 1.00 95.75 98 GLU A C 1
ATOM 811 O O . GLU A 1 98 ? 1.900 -0.513 -13.430 1.00 95.75 98 GLU A O 1
ATOM 816 N N . GLN A 1 99 ? 2.049 -0.404 -15.665 1.00 93.88 99 GLN A N 1
ATOM 817 C CA . GLN A 1 99 ? 1.331 0.847 -15.844 1.00 93.88 99 GLN A CA 1
ATOM 818 C C . GLN A 1 99 ? -0.080 0.565 -16.376 1.00 93.88 99 GLN A C 1
ATOM 820 O O . GLN A 1 99 ? -0.240 -0.126 -17.379 1.00 93.88 99 GLN A O 1
ATOM 825 N N . VAL A 1 100 ? -1.114 1.094 -15.718 1.00 91.25 100 VAL A N 1
ATOM 826 C CA . VAL A 1 100 ? -2.525 0.827 -16.048 1.00 91.25 100 VAL A CA 1
ATOM 827 C C . VAL A 1 100 ? -3.285 2.138 -16.241 1.00 91.25 100 VAL A C 1
ATOM 829 O O . VAL A 1 100 ? -3.072 3.109 -15.511 1.00 91.25 100 VAL A O 1
ATOM 832 N N . ALA A 1 101 ? -4.195 2.162 -17.220 1.00 88.12 101 ALA A N 1
ATOM 833 C CA . ALA A 1 101 ? -5.083 3.296 -17.456 1.00 88.12 101 ALA A CA 1
ATOM 834 C C . ALA A 1 101 ? -5.931 3.596 -16.207 1.00 88.12 101 ALA A C 1
ATOM 836 O O . ALA A 1 101 ? -6.555 2.714 -15.612 1.00 88.12 101 ALA A O 1
ATOM 837 N N . CYS A 1 102 ? -5.942 4.861 -15.803 1.00 75.25 102 CYS A N 1
ATOM 838 C CA . CYS A 1 102 ? -6.573 5.345 -14.588 1.00 75.25 102 CYS A CA 1
ATOM 839 C C . CYS A 1 102 ? -7.700 6.321 -14.941 1.00 75.25 102 CYS A C 1
ATOM 841 O O . CYS A 1 102 ? -7.580 7.534 -14.770 1.00 75.25 102 CYS A O 1
ATOM 843 N N . SER A 1 103 ? -8.834 5.782 -15.387 1.00 65.69 103 SER A N 1
ATOM 844 C CA . SER A 1 103 ? -10.075 6.533 -15.589 1.00 65.69 103 SER A CA 1
ATOM 845 C C . SER A 1 103 ? -10.792 6.734 -14.249 1.00 65.69 103 SER A C 1
ATOM 847 O O . SER A 1 103 ? -11.873 6.186 -14.022 1.00 65.69 103 SER A O 1
ATOM 849 N N . ASP A 1 104 ? -10.164 7.412 -13.289 1.00 58.84 104 ASP A N 1
ATOM 850 C CA . ASP A 1 104 ? -10.749 7.524 -11.952 1.00 58.84 104 ASP A CA 1
ATOM 851 C C . ASP A 1 104 ? -11.882 8.563 -11.932 1.00 58.84 104 ASP A C 1
ATOM 853 O O . ASP A 1 104 ? -11.719 9.707 -11.515 1.00 58.84 104 ASP A O 1
ATOM 857 N N . ALA A 1 105 ? -13.057 8.147 -12.410 1.00 47.88 105 ALA A N 1
ATOM 858 C CA . ALA A 1 105 ? -14.306 8.903 -12.368 1.00 47.88 105 ALA A CA 1
ATOM 859 C C . ALA A 1 105 ? -14.880 9.038 -10.939 1.00 47.88 105 ALA A C 1
ATOM 861 O O . ALA A 1 105 ? -15.913 9.679 -10.751 1.00 47.88 105 ALA A O 1
ATOM 862 N N . SER A 1 106 ? -14.240 8.432 -9.926 1.00 47.59 106 SER A N 1
ATOM 863 C CA . SER A 1 106 ? -14.738 8.388 -8.544 1.00 47.59 106 SER A CA 1
ATOM 864 C C . SER A 1 106 ? -14.474 9.664 -7.732 1.00 47.59 106 SER A C 1
ATOM 866 O O . SER A 1 106 ? -15.104 9.873 -6.693 1.00 47.59 106 SER A O 1
ATOM 868 N N . ARG A 1 107 ? -13.603 10.559 -8.216 1.00 47.94 107 ARG A N 1
ATOM 869 C CA . ARG A 1 107 ? -13.373 11.898 -7.651 1.00 47.94 107 ARG A CA 1
ATOM 870 C C . ARG A 1 107 ? -13.936 12.942 -8.609 1.00 47.94 107 ARG A C 1
ATOM 872 O O . ARG A 1 107 ? -13.311 13.259 -9.613 1.00 47.94 107 ARG A O 1
ATOM 879 N N . GLY A 1 108 ? -15.156 13.400 -8.326 1.00 43.81 108 GLY A N 1
ATOM 880 C CA . GLY A 1 108 ? -15.973 14.222 -9.222 1.00 43.81 108 GLY A CA 1
ATOM 881 C C . GLY A 1 108 ? -15.224 15.320 -9.995 1.00 43.81 108 GLY A C 1
ATOM 882 O O . GLY A 1 108 ? -14.428 16.050 -9.427 1.00 43.81 108 GLY A O 1
ATOM 883 N N . ARG A 1 109 ? -15.550 15.432 -11.291 1.00 43.41 109 ARG A N 1
ATOM 884 C CA . ARG A 1 109 ? -15.302 16.508 -12.284 1.00 43.41 109 ARG A CA 1
ATOM 885 C C . ARG A 1 109 ? -13.922 17.182 -12.427 1.00 43.41 109 ARG A C 1
ATOM 887 O O . ARG A 1 109 ? -13.725 17.849 -13.437 1.00 43.41 109 ARG A O 1
ATOM 894 N N . SER A 1 110 ? -12.951 16.979 -11.551 1.00 50.44 110 SER A N 1
ATOM 895 C CA . SER A 1 110 ? -11.538 17.294 -11.792 1.00 50.44 110 SER A CA 1
ATOM 896 C C . SER A 1 110 ? -10.707 16.316 -10.959 1.00 50.44 110 SER A C 1
ATOM 898 O O . SER A 1 110 ? -10.983 16.088 -9.790 1.00 50.44 110 SER A O 1
ATOM 900 N N . SER A 1 111 ? -9.786 15.557 -11.547 1.00 51.88 111 SER A N 1
ATOM 901 C CA . SER A 1 111 ? -8.376 15.967 -11.494 1.00 51.88 111 SER A CA 1
ATOM 902 C C . SER A 1 111 ? -7.451 15.161 -12.417 1.00 51.88 111 SER A C 1
ATOM 904 O O . SER A 1 111 ? -6.242 15.368 -12.353 1.00 51.88 111 SER A O 1
ATOM 906 N N . PHE A 1 112 ? -7.953 14.266 -13.274 1.00 52.16 112 PHE A N 1
ATOM 907 C CA . PHE A 1 112 ? -7.093 13.500 -14.186 1.00 52.16 112 PHE A CA 1
ATOM 908 C C . PHE A 1 112 ? -7.660 13.467 -15.604 1.00 52.16 112 PHE A C 1
ATOM 910 O O . PHE A 1 112 ? -8.871 13.351 -15.787 1.00 52.16 112 PHE A O 1
ATOM 917 N N . SER A 1 113 ? -6.770 13.592 -16.596 1.00 56.81 113 SER A N 1
ATOM 918 C CA . SER A 1 113 ? -7.093 13.283 -17.993 1.00 56.81 113 SER A CA 1
ATOM 919 C C . SER A 1 113 ? -7.637 11.854 -18.068 1.00 56.81 113 SER A C 1
ATOM 921 O O . SER A 1 113 ? -7.131 10.981 -17.359 1.00 56.81 113 SER A O 1
ATOM 923 N N . SER A 1 114 ? -8.633 11.607 -18.926 1.00 58.53 114 SER A N 1
ATOM 924 C CA . SER A 1 114 ? -9.162 10.261 -19.204 1.00 58.53 114 SER A CA 1
ATOM 925 C C . SER A 1 114 ? -8.076 9.262 -19.614 1.00 58.53 114 SER A C 1
ATOM 927 O O . SER A 1 114 ? -8.268 8.059 -19.458 1.00 58.53 114 SER A O 1
ATOM 929 N N . ASP A 1 115 ? -6.926 9.775 -20.056 1.00 63.50 115 ASP A N 1
ATOM 930 C CA . ASP A 1 115 ? -5.799 9.010 -20.582 1.00 63.50 115 ASP A CA 1
ATOM 931 C C . ASP A 1 115 ? -4.633 8.912 -19.581 1.00 63.50 115 ASP A C 1
ATOM 933 O O . ASP A 1 115 ? -3.513 8.557 -19.945 1.00 63.50 115 ASP A O 1
ATOM 937 N N . ALA A 1 116 ? -4.849 9.266 -18.309 1.00 75.62 116 ALA A N 1
ATOM 938 C CA . ALA A 1 116 ? -3.796 9.188 -17.304 1.00 75.62 116 ALA A CA 1
ATOM 939 C C . ALA A 1 116 ? -3.412 7.726 -17.033 1.00 75.62 116 ALA A C 1
ATOM 941 O O . ALA A 1 116 ? -4.238 6.915 -16.616 1.00 75.62 116 ALA A O 1
ATOM 942 N N . VAL A 1 117 ? -2.135 7.405 -17.214 1.00 87.00 117 VAL A N 1
ATOM 943 C CA . VAL A 1 117 ? -1.556 6.100 -16.885 1.00 87.00 117 VAL A CA 1
ATOM 944 C C . VAL A 1 117 ? -0.872 6.178 -15.515 1.00 87.00 117 VAL A C 1
ATOM 946 O O . VAL A 1 117 ? -0.308 7.218 -15.162 1.00 87.00 117 VAL A O 1
ATOM 949 N N . ARG A 1 118 ? -0.987 5.119 -14.704 1.00 89.94 118 ARG A N 1
ATOM 950 C CA . ARG A 1 118 ? -0.441 5.054 -13.339 1.00 89.94 118 ARG A CA 1
ATOM 951 C C . ARG A 1 118 ? 0.117 3.673 -13.010 1.00 89.94 118 ARG A C 1
ATOM 953 O O . ARG A 1 118 ? -0.424 2.665 -13.460 1.00 89.94 118 ARG A O 1
ATOM 960 N N . ASP A 1 119 ? 1.106 3.644 -12.124 1.00 94.69 119 ASP A N 1
ATOM 961 C CA . ASP A 1 119 ? 1.641 2.437 -11.497 1.00 94.69 119 ASP A CA 1
ATOM 962 C C . ASP A 1 119 ? 0.519 1.591 -10.885 1.00 94.69 119 ASP A C 1
ATOM 964 O O . ASP A 1 119 ? -0.287 2.087 -10.094 1.00 94.69 119 ASP A O 1
ATOM 968 N N . ASN A 1 120 ? 0.494 0.293 -11.179 1.00 95.06 120 ASN A N 1
ATOM 969 C CA . ASN A 1 120 ? -0.478 -0.659 -10.646 1.00 95.06 120 ASN A CA 1
ATOM 970 C C . ASN A 1 120 ? -0.175 -1.055 -9.189 1.00 95.06 120 ASN A C 1
ATOM 972 O O . ASN A 1 120 ? -0.138 -2.231 -8.836 1.00 95.06 120 ASN A O 1
ATOM 976 N N . TYR A 1 121 ? 0.059 -0.059 -8.337 1.00 96.19 121 TYR A N 1
ATOM 977 C CA . TYR A 1 121 ? 0.347 -0.203 -6.918 1.00 96.19 121 TYR A CA 1
ATOM 978 C C . TYR A 1 121 ? -0.862 0.249 -6.103 1.00 96.19 121 TYR A C 1
ATOM 980 O O . TYR A 1 121 ? -1.136 1.444 -5.977 1.00 96.19 121 TYR A O 1
ATOM 988 N N . ARG A 1 122 ? -1.621 -0.714 -5.571 1.00 93.25 122 ARG A N 1
ATOM 989 C CA . ARG A 1 122 ? -2.967 -0.508 -5.020 1.00 93.25 122 ARG A CA 1
ATOM 990 C C . ARG A 1 122 ? -3.105 -1.052 -3.605 1.00 93.25 122 ARG A C 1
ATOM 992 O O . ARG A 1 122 ? -2.573 -2.113 -3.284 1.00 93.25 122 ARG A O 1
ATOM 999 N N . ALA A 1 123 ? -3.925 -0.372 -2.807 1.00 91.75 123 ALA A N 1
ATOM 1000 C CA . ALA A 1 123 ? -4.496 -0.919 -1.583 1.00 91.75 123 ALA A CA 1
ATOM 1001 C C . ALA A 1 123 ? -5.939 -1.373 -1.851 1.00 91.75 123 ALA A C 1
ATOM 1003 O O . ALA A 1 123 ? -6.767 -0.590 -2.325 1.00 91.75 123 ALA A O 1
ATOM 1004 N N . LEU A 1 124 ? -6.250 -2.628 -1.526 1.00 90.19 124 LEU A N 1
ATOM 1005 C CA . LEU A 1 124 ? -7.604 -3.172 -1.610 1.00 90.19 124 LEU A CA 1
ATOM 1006 C C . LEU A 1 124 ? -8.390 -2.730 -0.382 1.00 90.19 124 LEU A C 1
ATOM 1008 O O . LEU A 1 124 ? -8.323 -3.352 0.677 1.00 90.19 124 LEU A O 1
ATOM 1012 N N . ASN A 1 125 ? -9.100 -1.610 -0.509 1.00 85.19 125 ASN A N 1
ATOM 1013 C CA . ASN A 1 125 ? -9.742 -0.994 0.641 1.00 85.19 125 ASN A CA 1
ATOM 1014 C C . ASN A 1 125 ? -10.851 -1.877 1.213 1.00 85.19 125 ASN A C 1
ATOM 1016 O O . ASN A 1 125 ? -10.747 -2.264 2.371 1.00 85.19 125 ASN A O 1
ATOM 1020 N N . ASP A 1 126 ? -11.884 -2.211 0.437 1.00 81.69 126 ASP A N 1
ATOM 1021 C CA . ASP A 1 126 ? -13.126 -2.771 0.993 1.00 81.69 126 ASP A CA 1
ATOM 1022 C C . ASP A 1 126 ? -13.462 -4.197 0.536 1.00 81.69 126 ASP A C 1
ATOM 1024 O O . ASP A 1 126 ? -14.425 -4.783 1.038 1.00 81.69 126 ASP A O 1
ATOM 1028 N N . ASP A 1 127 ? -12.670 -4.787 -0.360 1.00 83.25 127 ASP A N 1
ATOM 1029 C CA . ASP A 1 127 ? -12.930 -6.143 -0.863 1.00 83.25 127 ASP A CA 1
ATOM 1030 C C . ASP A 1 127 ? -12.591 -7.212 0.188 1.00 83.25 127 ASP A C 1
ATOM 1032 O O . ASP A 1 127 ? -13.317 -8.192 0.340 1.00 83.25 127 ASP A O 1
ATOM 1036 N N . LEU A 1 128 ? -11.547 -6.978 0.995 1.00 88.25 128 LEU A N 1
ATOM 1037 C CA . LEU A 1 128 ? -11.099 -7.872 2.066 1.00 88.25 128 LEU A CA 1
ATOM 1038 C C . LEU A 1 128 ? -11.023 -7.113 3.398 1.00 88.25 128 LEU A C 1
ATOM 1040 O O . LEU A 1 128 ? -10.099 -6.344 3.649 1.00 88.25 128 LEU A O 1
ATOM 1044 N N . ARG A 1 129 ? -12.021 -7.323 4.268 1.00 92.31 129 ARG A N 1
ATOM 1045 C CA . ARG A 1 129 ? -12.232 -6.537 5.506 1.00 92.31 129 ARG A CA 1
ATOM 1046 C C . ARG A 1 129 ? -12.066 -7.336 6.803 1.00 92.31 129 ARG A C 1
ATOM 1048 O O . ARG A 1 129 ? -12.391 -6.832 7.873 1.00 92.31 129 ARG A O 1
ATOM 1055 N N . GLY A 1 130 ? -11.579 -8.576 6.732 1.00 92.44 130 GLY A N 1
ATOM 1056 C CA . GLY A 1 130 ? -11.381 -9.430 7.914 1.00 92.44 130 GLY A CA 1
ATOM 1057 C C . GLY A 1 130 ? -10.193 -9.024 8.800 1.00 92.44 130 GLY A C 1
ATOM 1058 O O . GLY A 1 130 ? -10.114 -9.439 9.954 1.00 92.44 130 GLY A O 1
ATOM 1059 N N . SER A 1 131 ? -9.285 -8.198 8.276 1.00 94.19 131 SER A N 1
ATOM 1060 C CA . SER A 1 131 ? -8.097 -7.699 8.970 1.00 94.19 131 SER A CA 1
ATOM 1061 C C . SER A 1 131 ? -8.210 -6.199 9.262 1.00 94.19 131 SER A C 1
ATOM 1063 O O . SER A 1 131 ? -8.971 -5.478 8.615 1.00 94.19 131 SER A O 1
ATOM 1065 N N . ASP A 1 132 ? -7.446 -5.730 10.248 1.00 92.88 132 ASP A N 1
ATOM 1066 C CA . ASP A 1 132 ? -7.201 -4.308 10.509 1.00 92.88 132 ASP A CA 1
ATOM 1067 C C . ASP A 1 132 ? -6.163 -3.700 9.552 1.00 92.88 132 ASP A C 1
ATOM 1069 O O . ASP A 1 132 ? -5.916 -2.493 9.590 1.00 92.88 132 ASP A O 1
ATOM 1073 N N . HIS A 1 133 ? -5.620 -4.525 8.655 1.00 95.25 133 HIS A N 1
ATOM 1074 C CA . HIS A 1 133 ? -4.825 -4.128 7.502 1.00 95.25 133 HIS A CA 1
ATOM 1075 C C . HIS A 1 133 ? -5.593 -4.360 6.197 1.00 95.25 133 HIS A C 1
ATOM 1077 O O . HIS A 1 133 ? -6.296 -5.359 6.036 1.00 95.25 133 HIS A O 1
ATOM 1083 N N . SER A 1 134 ? -5.436 -3.449 5.237 1.00 94.12 134 SER A N 1
ATOM 1084 C CA . SER A 1 134 ? -5.836 -3.688 3.846 1.00 94.12 134 SER A CA 1
ATOM 1085 C C . SER A 1 134 ? -4.721 -4.380 3.073 1.00 94.12 134 SER A C 1
ATOM 1087 O O . SER A 1 134 ? -3.577 -3.939 3.174 1.00 94.12 134 SER A O 1
ATOM 1089 N N . PRO A 1 135 ? -5.034 -5.403 2.263 1.00 96.00 135 PRO A N 1
ATOM 1090 C CA . PRO A 1 135 ? -4.061 -5.985 1.353 1.00 96.00 135 PRO A CA 1
ATOM 1091 C C . PRO A 1 135 ? -3.504 -4.936 0.392 1.00 96.00 135 PRO A C 1
ATOM 1093 O O . PRO A 1 135 ? -4.240 -4.090 -0.126 1.00 96.00 135 PRO A O 1
ATOM 1096 N N . VAL A 1 136 ? -2.202 -5.020 0.144 1.00 97.06 136 VAL A N 1
ATOM 1097 C CA . VAL A 1 136 ? -1.480 -4.177 -0.807 1.00 97.06 136 VAL A CA 1
ATOM 1098 C C . VAL A 1 136 ? -0.965 -5.057 -1.934 1.00 97.06 136 VAL A C 1
ATOM 1100 O O . VAL A 1 136 ? -0.457 -6.149 -1.694 1.00 97.06 136 VAL A O 1
ATOM 1103 N N . SER A 1 137 ? -1.104 -4.577 -3.163 1.00 96.94 137 SER A N 1
ATOM 1104 C CA . SER A 1 137 ? -0.670 -5.272 -4.374 1.00 96.94 137 SER A CA 1
ATOM 1105 C C . SER A 1 137 ? 0.119 -4.324 -5.264 1.00 96.94 137 SER A C 1
ATOM 1107 O O . SER A 1 137 ? -0.198 -3.138 -5.333 1.00 96.94 137 SER A O 1
ATOM 1109 N N . CYS A 1 138 ? 1.144 -4.852 -5.922 1.00 97.50 138 CYS A N 1
ATOM 1110 C CA . CYS A 1 138 ? 1.893 -4.173 -6.966 1.00 97.50 138 CYS A CA 1
ATOM 1111 C C . CYS A 1 138 ? 2.276 -5.204 -8.019 1.00 97.50 138 CYS A C 1
ATOM 1113 O O . CYS A 1 138 ? 2.799 -6.262 -7.661 1.00 97.50 138 CYS A O 1
ATOM 1115 N N . THR A 1 139 ? 2.048 -4.889 -9.287 1.00 97.25 139 THR A N 1
ATOM 1116 C CA . THR A 1 139 ? 2.459 -5.754 -10.394 1.00 97.25 139 THR A CA 1
ATOM 1117 C C . THR A 1 139 ? 3.714 -5.200 -11.049 1.00 97.25 139 THR A C 1
ATOM 1119 O O . THR A 1 139 ? 3.868 -3.986 -11.195 1.00 97.25 139 THR A O 1
ATOM 1122 N N . PHE A 1 140 ? 4.605 -6.099 -11.454 1.00 95.31 140 PHE A N 1
ATOM 1123 C CA . PHE A 1 140 ? 5.834 -5.764 -12.158 1.00 95.31 140 PHE A CA 1
ATOM 1124 C C . PHE A 1 140 ? 5.907 -6.527 -13.477 1.00 95.31 140 PHE A C 1
ATOM 1126 O O . PHE A 1 140 ? 5.540 -7.701 -13.544 1.00 95.31 140 PHE A O 1
ATOM 1133 N N . LEU A 1 141 ? 6.414 -5.861 -14.507 1.00 94.25 141 LEU A N 1
ATOM 1134 C CA . LEU A 1 141 ? 6.816 -6.463 -15.767 1.00 94.25 141 LEU A CA 1
ATOM 1135 C C . LEU A 1 141 ? 8.298 -6.817 -15.652 1.00 94.25 141 LEU A C 1
ATOM 1137 O O . LEU A 1 141 ? 9.121 -5.950 -15.358 1.00 94.25 141 LEU A O 1
ATOM 1141 N N . TRP A 1 142 ? 8.630 -8.097 -15.842 1.00 91.12 142 TRP A N 1
ATOM 1142 C CA . TRP A 1 142 ? 10.007 -8.576 -15.751 1.00 91.12 142 TRP A CA 1
ATOM 1143 C C . TRP A 1 142 ? 10.488 -9.161 -17.080 1.00 91.12 142 TRP A C 1
ATOM 1145 O O . TRP A 1 142 ? 10.026 -10.216 -17.516 1.00 91.12 142 TRP A O 1
ATOM 1155 N N . ALA A 1 143 ? 11.447 -8.486 -17.711 1.00 88.69 143 ALA A N 1
ATOM 1156 C CA . ALA A 1 143 ? 12.145 -8.974 -18.890 1.00 88.69 143 ALA A CA 1
ATOM 1157 C C . ALA A 1 143 ? 13.278 -9.932 -18.487 1.00 88.69 143 ALA A C 1
ATOM 1159 O O . ALA A 1 143 ? 14.293 -9.531 -17.911 1.00 88.69 143 ALA A O 1
ATOM 1160 N N . VAL A 1 144 ? 13.126 -11.213 -18.817 1.00 83.31 144 VAL A N 1
ATOM 1161 C CA . VAL A 1 144 ? 14.144 -12.241 -18.568 1.00 83.31 144 VAL A CA 1
ATOM 1162 C C . VAL A 1 144 ? 14.867 -12.535 -19.881 1.00 83.31 144 VAL A C 1
ATOM 1164 O O . VAL A 1 144 ? 14.255 -13.049 -20.816 1.00 83.31 144 VAL A O 1
ATOM 1167 N N . GLN A 1 145 ? 16.160 -12.216 -19.966 1.00 71.12 145 GLN A N 1
ATOM 1168 C CA . GLN A 1 145 ? 17.006 -12.724 -21.049 1.00 71.12 145 GLN A CA 1
ATOM 1169 C C . GLN A 1 145 ? 17.424 -14.149 -20.674 1.00 71.12 145 GLN A C 1
ATOM 1171 O O . GLN A 1 145 ? 17.825 -14.394 -19.534 1.00 71.12 145 GLN A O 1
ATOM 1176 N N . ARG A 1 146 ? 17.242 -15.083 -21.607 1.00 59.28 146 ARG A N 1
ATOM 1177 C CA . ARG A 1 146 ? 17.683 -16.475 -21.474 1.00 59.28 146 ARG A CA 1
ATOM 1178 C C . ARG A 1 146 ? 19.121 -16.628 -21.936 1.00 59.28 146 ARG A C 1
ATOM 1180 O O . ARG A 1 146 ? 19.477 -15.935 -22.913 1.00 59.28 146 ARG A O 1
#

Sequence (146 aa):
MADDLENVPGLRMFREPAKWPTFYPTYKKIKCRSKLPLSGSVTGTGQDTRWAQHVYQTEYREPFYKGGRVRERVPGWCDRILFCSRPNSVWMENLEVEQVACSDASRGRSSFSSDAVRDNYRALNDDLRGSDHSPVSCTFLWAVQR

Secondary structure (DSSP, 8-state):
-HHHHHH-GGGTT-B-PPPPTT----BSBPTTPPPPPTTTSTTSSS--TTHHHHHB--EEEPPGGGT--EEE---B------B---TTSTTTTSEEE-EEE---TTS-S-S--TT-EEE-EEE--SS--SSSS--EEE-EEE----